Protein AF-A0A1Y0CZN3-F1 (afdb_monomer)

Structure (mmCIF, N/CA/C/O backbone):
data_AF-A0A1Y0CZN3-F1
#
_entry.id   AF-A0A1Y0CZN3-F1
#
loop_
_atom_site.group_PDB
_atom_site.id
_atom_site.type_symbol
_atom_site.label_atom_id
_atom_site.label_alt_id
_atom_site.label_comp_id
_atom_site.label_asym_id
_atom_site.label_entity_id
_atom_site.label_seq_id
_atom_site.pdbx_PDB_ins_code
_atom_site.Cartn_x
_atom_site.Cartn_y
_atom_site.Cartn_z
_atom_site.occupancy
_atom_site.B_iso_or_equiv
_atom_site.auth_seq_id
_atom_site.auth_comp_id
_atom_site.auth_asym_id
_atom_site.auth_atom_id
_atom_site.pdbx_PDB_model_num
ATOM 1 N N . MET A 1 1 ? -0.300 17.053 23.647 1.00 37.19 1 MET A N 1
ATOM 2 C CA . MET A 1 1 ? 0.618 16.467 22.647 1.00 37.19 1 MET A CA 1
ATOM 3 C C . MET A 1 1 ? 0.276 17.091 21.303 1.00 37.19 1 MET A C 1
ATOM 5 O O . MET A 1 1 ? -0.882 17.033 20.918 1.00 37.19 1 MET A O 1
ATOM 9 N N . LYS A 1 2 ? 1.202 17.820 20.667 1.00 38.09 2 LYS A N 1
ATOM 10 C CA . LYS A 1 2 ? 0.928 18.496 19.387 1.00 38.09 2 LYS A CA 1
ATOM 11 C C . LYS A 1 2 ? 0.913 17.440 18.279 1.00 38.09 2 LYS A C 1
ATOM 13 O O . LYS A 1 2 ? 1.931 16.788 18.073 1.00 38.09 2 LYS A O 1
ATOM 18 N N . HIS A 1 3 ? -0.219 17.276 17.595 1.00 47.44 3 HIS A N 1
ATOM 19 C CA . HIS A 1 3 ? -0.296 16.528 16.341 1.00 47.44 3 HIS A CA 1
ATOM 20 C C . HIS A 1 3 ? 0.564 17.264 15.311 1.00 47.44 3 HIS A C 1
ATOM 22 O O . HIS A 1 3 ? 0.153 18.278 14.754 1.00 47.44 3 HIS A O 1
ATOM 28 N N . ILE A 1 4 ? 1.803 16.813 15.124 1.00 42.62 4 ILE A N 1
ATOM 29 C CA . ILE A 1 4 ? 2.621 17.248 13.997 1.00 42.62 4 ILE A CA 1
ATOM 30 C C . ILE A 1 4 ? 2.077 16.480 12.798 1.00 42.62 4 ILE A C 1
ATOM 32 O O . ILE A 1 4 ? 2.466 15.338 12.560 1.00 42.62 4 ILE A O 1
ATOM 36 N N . THR A 1 5 ? 1.144 17.083 12.068 1.00 52.47 5 THR A N 1
ATOM 37 C CA . THR A 1 5 ? 0.770 16.611 10.736 1.00 52.47 5 THR A CA 1
ATOM 38 C C . THR A 1 5 ? 1.981 16.871 9.841 1.00 52.47 5 THR A C 1
ATOM 40 O O . THR A 1 5 ? 2.176 17.972 9.335 1.00 52.47 5 THR A O 1
ATOM 43 N N . ARG A 1 6 ? 2.889 15.893 9.760 1.00 56.84 6 ARG A N 1
ATOM 44 C CA . ARG A 1 6 ? 4.031 15.914 8.843 1.00 56.84 6 ARG A CA 1
ATOM 45 C C . ARG A 1 6 ? 3.461 15.808 7.433 1.00 56.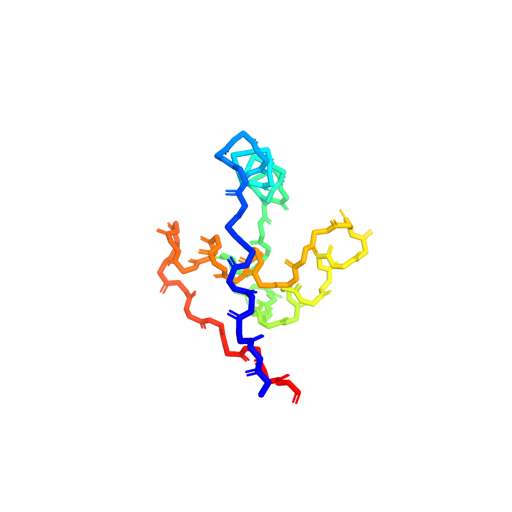84 6 ARG A C 1
ATOM 47 O O . ARG A 1 6 ? 3.121 14.718 6.987 1.00 56.84 6 ARG A O 1
ATOM 54 N N . THR A 1 7 ? 3.295 16.941 6.763 1.00 64.19 7 THR A N 1
ATOM 55 C CA . THR A 1 7 ? 2.916 16.960 5.352 1.00 64.19 7 THR A CA 1
ATOM 56 C C . THR A 1 7 ? 4.086 16.386 4.554 1.00 64.19 7 THR A C 1
ATOM 58 O O . THR A 1 7 ? 5.201 16.904 4.641 1.00 64.19 7 THR A O 1
ATOM 61 N N . LEU A 1 8 ? 3.863 15.274 3.848 1.00 70.50 8 LEU A N 1
ATOM 62 C CA . LEU A 1 8 ? 4.823 14.760 2.872 1.00 70.50 8 LEU A CA 1
ATOM 63 C C . LEU A 1 8 ? 5.012 15.806 1.762 1.00 70.50 8 LEU A C 1
ATOM 65 O O . LEU A 1 8 ? 4.060 16.495 1.408 1.00 70.50 8 LEU A O 1
ATOM 69 N N . SER A 1 9 ? 6.223 15.914 1.213 1.00 84.38 9 SER A N 1
ATOM 70 C CA . SER A 1 9 ? 6.434 16.668 -0.030 1.00 84.38 9 SER A CA 1
ATOM 71 C C . SER A 1 9 ? 5.745 15.953 -1.196 1.00 84.38 9 SER A C 1
ATOM 73 O O . SER A 1 9 ? 5.762 14.719 -1.233 1.00 84.38 9 SER A O 1
ATOM 75 N N . ASP A 1 10 ? 5.217 16.713 -2.157 1.00 86.31 10 ASP A N 1
ATOM 76 C CA . ASP A 1 10 ? 4.539 16.182 -3.347 1.00 86.31 10 ASP A CA 1
ATOM 77 C C . ASP A 1 10 ? 5.449 15.226 -4.141 1.00 86.31 10 ASP A C 1
ATOM 79 O O . ASP A 1 10 ? 5.020 14.13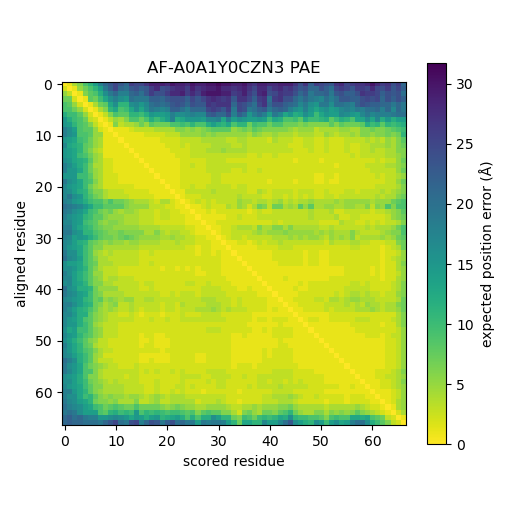0 -4.498 1.00 86.31 10 ASP A O 1
ATOM 83 N N . ASP A 1 11 ? 6.734 15.569 -4.312 1.00 89.00 11 ASP A N 1
ATOM 84 C CA . ASP A 1 11 ? 7.713 14.727 -5.022 1.00 89.00 11 ASP A CA 1
ATOM 85 C C . ASP A 1 11 ? 7.918 13.366 -4.339 1.00 89.00 11 ASP A C 1
ATOM 87 O O . ASP A 1 11 ? 7.994 12.321 -4.987 1.00 89.00 11 ASP A O 1
ATOM 91 N N . LEU A 1 12 ? 8.000 13.368 -3.004 1.00 89.12 12 LEU A N 1
ATOM 92 C CA . LEU A 1 12 ? 8.183 12.145 -2.223 1.00 89.12 12 LEU A CA 1
ATOM 93 C C . LEU A 1 12 ? 6.921 11.282 -2.272 1.00 89.12 12 LEU A C 1
ATOM 95 O O . LEU A 1 12 ? 7.012 10.061 -2.380 1.00 89.12 12 LEU A O 1
ATOM 99 N N . GLN A 1 13 ? 5.747 11.911 -2.211 1.00 89.19 13 GLN A N 1
ATOM 100 C CA . GLN A 1 13 ? 4.479 11.206 -2.312 1.00 89.19 13 GLN A CA 1
ATOM 101 C C . GLN A 1 13 ? 4.326 10.558 -3.691 1.00 89.19 13 GLN A C 1
ATOM 103 O O . GLN A 1 13 ? 4.009 9.374 -3.773 1.00 89.19 13 GLN A O 1
ATOM 108 N N . GLN A 1 14 ? 4.618 11.300 -4.762 1.00 91.50 14 GLN A N 1
ATOM 109 C CA . GLN A 1 14 ? 4.582 10.783 -6.125 1.00 91.50 14 GLN A CA 1
ATOM 110 C C . GLN A 1 14 ? 5.555 9.612 -6.304 1.00 91.50 14 GLN A C 1
ATOM 112 O O . GLN A 1 14 ? 5.197 8.610 -6.918 1.00 91.50 14 GLN A O 1
ATOM 117 N N . HIS A 1 15 ? 6.763 9.700 -5.739 1.00 93.69 15 HIS A N 1
ATOM 118 C CA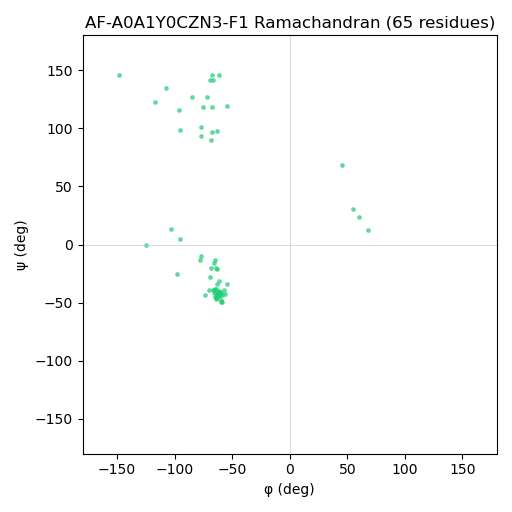 . HIS A 1 15 ? 7.718 8.595 -5.779 1.00 93.69 15 HIS A CA 1
ATOM 119 C C . HIS A 1 15 ? 7.161 7.331 -5.106 1.00 93.69 15 HIS A C 1
ATOM 121 O O . HIS A 1 15 ? 7.187 6.260 -5.706 1.00 93.69 15 HIS A O 1
ATOM 127 N N . ILE A 1 16 ? 6.588 7.457 -3.905 1.00 93.31 16 ILE A N 1
ATOM 128 C CA . ILE A 1 16 ? 5.971 6.327 -3.196 1.00 93.31 16 ILE A CA 1
ATOM 129 C C . ILE A 1 16 ? 4.813 5.729 -4.006 1.00 93.31 16 ILE A C 1
ATOM 131 O O . ILE A 1 16 ? 4.702 4.510 -4.102 1.00 93.31 16 ILE A O 1
ATOM 135 N N . GLU A 1 17 ? 3.956 6.555 -4.605 1.00 93.19 17 GLU A N 1
ATOM 136 C CA . GLU A 1 17 ? 2.828 6.076 -5.415 1.00 93.19 17 GLU A CA 1
ATOM 137 C C . GLU A 1 17 ? 3.289 5.308 -6.661 1.00 93.19 17 GLU A C 1
ATOM 139 O O . GLU A 1 17 ? 2.693 4.284 -7.002 1.00 93.19 17 GLU A O 1
ATOM 144 N N . VAL A 1 18 ? 4.368 5.757 -7.311 1.00 93.81 18 VAL A N 1
ATOM 145 C CA . VAL A 1 18 ? 4.986 5.042 -8.439 1.00 93.81 18 VAL A CA 1
ATOM 146 C C . VAL A 1 18 ? 5.527 3.687 -7.989 1.00 93.81 18 VAL A C 1
ATOM 148 O O . VAL A 1 18 ? 5.250 2.676 -8.640 1.00 93.81 18 VAL A O 1
ATOM 151 N N . GLU A 1 19 ? 6.238 3.644 -6.860 1.00 94.62 19 GLU A N 1
ATOM 152 C CA . GLU A 1 19 ? 6.740 2.390 -6.298 1.00 94.62 19 GLU A CA 1
ATOM 153 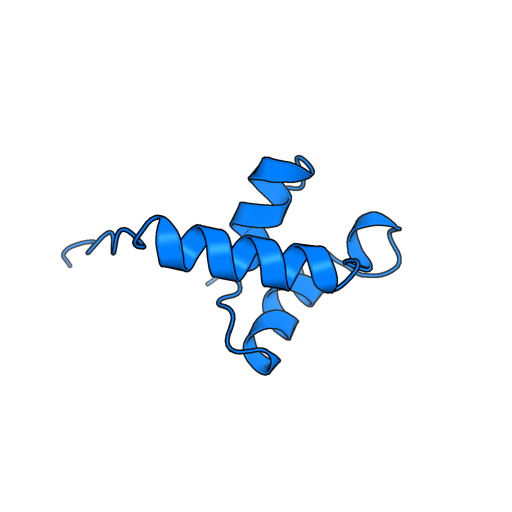C C . GLU A 1 19 ? 5.581 1.434 -5.998 1.00 94.62 19 GLU A C 1
ATOM 155 O O . GLU A 1 19 ? 5.592 0.304 -6.477 1.00 94.62 19 GLU A O 1
ATOM 160 N N . LEU A 1 20 ? 4.533 1.888 -5.303 1.00 94.31 20 LEU A N 1
ATOM 161 C CA . LEU A 1 20 ? 3.358 1.073 -4.972 1.00 94.31 20 LEU A CA 1
ATOM 162 C C . LEU A 1 20 ? 2.629 0.550 -6.219 1.00 94.31 20 LEU A C 1
ATOM 164 O O . LEU A 1 20 ? 2.230 -0.617 -6.246 1.00 94.31 20 LEU A O 1
ATOM 168 N N . ALA A 1 21 ? 2.488 1.373 -7.261 1.00 92.25 21 ALA A N 1
ATOM 169 C CA . ALA A 1 21 ? 1.878 0.965 -8.525 1.00 92.25 21 ALA A CA 1
ATOM 170 C C . ALA A 1 21 ? 2.686 -0.137 -9.233 1.00 92.25 21 ALA A C 1
ATOM 172 O O . ALA A 1 21 ? 2.101 -1.036 -9.842 1.00 92.25 21 ALA A O 1
ATOM 173 N N . SER A 1 22 ? 4.018 -0.112 -9.115 1.00 93.75 22 SER A N 1
ATOM 174 C CA . SER A 1 22 ? 4.903 -1.122 -9.712 1.00 93.75 22 SER A CA 1
ATOM 175 C C . SER A 1 22 ? 4.775 -2.511 -9.068 1.00 93.75 22 SER A C 1
ATOM 177 O O . SER A 1 22 ? 5.123 -3.514 -9.691 1.00 93.75 22 SER A O 1
ATOM 179 N N . LEU A 1 23 ? 4.246 -2.591 -7.840 1.00 91.00 23 LEU A N 1
ATOM 180 C CA . LEU A 1 23 ? 4.172 -3.839 -7.074 1.00 91.00 23 LEU A CA 1
ATOM 181 C C . LEU A 1 23 ? 3.054 -4.784 -7.516 1.00 91.00 23 LEU A C 1
ATOM 183 O O . LEU A 1 23 ? 3.027 -5.912 -7.027 1.00 91.00 23 LEU A O 1
ATOM 187 N N . ALA A 1 24 ? 2.140 -4.338 -8.386 1.00 88.25 24 ALA A N 1
ATOM 188 C CA . ALA A 1 24 ? 0.920 -5.069 -8.747 1.00 88.25 24 ALA A CA 1
ATOM 189 C C . ALA A 1 24 ? 0.216 -5.640 -7.491 1.00 88.25 24 ALA A C 1
ATOM 191 O O . ALA A 1 24 ? 0.233 -6.855 -7.266 1.00 88.25 24 ALA A O 1
ATOM 192 N N . PRO A 1 25 ? -0.344 -4.767 -6.628 1.00 87.12 25 PRO A N 1
ATOM 193 C CA . PRO A 1 25 ? -0.766 -5.134 -5.280 1.00 87.12 25 PRO A CA 1
ATOM 194 C C . PRO A 1 25 ? -1.735 -6.332 -5.301 1.00 87.12 25 PRO A C 1
ATOM 196 O O . PRO A 1 25 ? -2.824 -6.208 -5.859 1.00 87.12 25 PRO A O 1
ATOM 199 N N . PRO A 1 26 ? -1.413 -7.481 -4.673 1.00 92.00 26 PRO A N 1
ATOM 200 C CA . PRO A 1 26 ? -2.269 -8.675 -4.705 1.00 92.00 26 PRO A CA 1
ATOM 201 C C . PRO A 1 26 ? -3.629 -8.473 -4.014 1.00 92.00 26 PRO A C 1
ATOM 203 O O . PRO A 1 26 ? -4.537 -9.282 -4.202 1.00 92.00 26 PRO A O 1
ATOM 206 N N . VAL A 1 27 ? -3.781 -7.383 -3.254 1.00 93.81 27 VAL A N 1
ATOM 207 C CA . VAL A 1 27 ? -5.064 -6.902 -2.723 1.00 93.81 27 VAL A CA 1
ATOM 208 C C . VAL A 1 27 ? -6.062 -6.542 -3.831 1.00 93.81 27 VAL A C 1
ATOM 210 O O . VAL A 1 27 ? -7.257 -6.752 -3.648 1.00 93.81 27 VAL A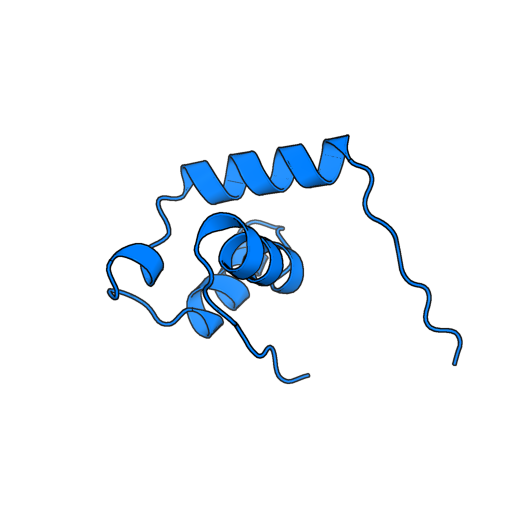 O 1
ATOM 213 N N . LEU A 1 28 ? -5.603 -6.080 -5.002 1.00 93.00 28 LEU A N 1
ATOM 214 C CA . LEU A 1 28 ? -6.489 -5.718 -6.119 1.00 93.00 28 LEU A CA 1
ATOM 215 C C . LEU A 1 28 ? -7.162 -6.940 -6.755 1.00 93.00 28 LEU A C 1
ATOM 217 O O . LEU A 1 28 ? -8.280 -6.838 -7.248 1.00 93.00 28 LEU A O 1
ATOM 221 N N . ASP A 1 29 ? -6.507 -8.101 -6.687 1.00 92.56 29 ASP A N 1
ATOM 222 C CA . ASP A 1 29 ? -7.041 -9.374 -7.183 1.00 92.56 29 ASP A CA 1
ATOM 223 C C . ASP A 1 29 ? -7.719 -10.203 -6.073 1.00 92.56 29 ASP A C 1
ATOM 225 O O . ASP A 1 29 ? -8.069 -11.363 -6.290 1.00 92.56 29 ASP A O 1
ATOM 229 N N . GLY A 1 30 ? -7.830 -9.665 -4.850 1.00 91.19 30 GLY A N 1
ATOM 230 C CA . GLY A 1 30 ? -8.380 -10.374 -3.688 1.00 91.19 30 GLY A CA 1
ATOM 231 C C . GLY A 1 30 ? -7.520 -11.536 -3.174 1.00 91.19 30 GLY A C 1
ATOM 232 O O . GLY A 1 30 ? -7.981 -12.332 -2.359 1.00 91.19 30 GLY A O 1
ATOM 233 N N . ARG A 1 31 ? -6.266 -11.654 -3.631 1.00 93.81 31 ARG A N 1
ATOM 234 C CA . ARG A 1 31 ? -5.332 -12.717 -3.212 1.00 93.81 31 ARG A CA 1
ATOM 235 C C . ARG A 1 31 ? -4.705 -12.458 -1.844 1.00 93.81 31 ARG A C 1
ATOM 237 O O . ARG A 1 31 ? -4.083 -13.357 -1.285 1.00 93.81 31 ARG A O 1
ATOM 244 N N . MET A 1 32 ? -4.831 -11.238 -1.329 1.00 94.62 32 MET A N 1
ATOM 245 C CA . MET A 1 32 ? -4.267 -10.834 -0.050 1.00 94.62 32 MET A CA 1
ATOM 246 C C . MET A 1 32 ? -5.135 -9.778 0.626 1.00 94.62 32 MET A C 1
ATOM 248 O O . MET A 1 32 ? -5.721 -8.932 -0.048 1.00 94.62 32 MET A O 1
ATOM 252 N N . ASP A 1 33 ? -5.192 -9.821 1.954 1.00 95.19 33 ASP A N 1
ATOM 253 C CA . ASP A 1 33 ? -5.879 -8.805 2.744 1.00 95.19 33 ASP A CA 1
ATOM 254 C C . ASP A 1 33 ? -5.169 -7.441 2.642 1.00 95.19 33 ASP A C 1
ATOM 256 O O . ASP A 1 33 ? -3.936 -7.362 2.605 1.00 95.19 33 ASP A O 1
ATOM 260 N N . ALA A 1 34 ? -5.953 -6.361 2.587 1.00 94.69 34 ALA A N 1
ATOM 261 C CA . ALA A 1 34 ? -5.438 -5.008 2.406 1.00 94.69 34 ALA A CA 1
ATOM 262 C C . ALA A 1 34 ? -4.576 -4.540 3.589 1.00 94.69 34 ALA A C 1
ATOM 264 O O . ALA A 1 34 ? -3.549 -3.898 3.374 1.00 94.69 34 ALA A O 1
ATOM 265 N N . LEU A 1 35 ? -4.955 -4.892 4.825 1.00 95.56 35 LEU A N 1
ATOM 266 C CA . LEU A 1 35 ? -4.183 -4.567 6.025 1.00 95.56 35 LEU A CA 1
ATOM 267 C C . LEU A 1 35 ? -2.834 -5.283 5.999 1.00 95.56 35 LEU A C 1
ATOM 269 O O . LEU A 1 35 ? -1.807 -4.653 6.249 1.00 95.56 35 LEU A O 1
ATOM 273 N N . LEU A 1 36 ? -2.834 -6.571 5.645 1.00 95.44 36 LEU A N 1
ATOM 274 C CA . LEU A 1 36 ? -1.607 -7.359 5.545 1.00 95.44 36 LEU A CA 1
ATOM 275 C C . LEU A 1 36 ? -0.659 -6.786 4.482 1.00 95.44 36 LEU A C 1
ATOM 277 O O . LEU A 1 36 ? 0.524 -6.598 4.750 1.00 95.44 36 LEU A O 1
ATOM 281 N N . TRP A 1 37 ? -1.180 -6.417 3.306 1.00 95.44 37 TRP A N 1
ATOM 282 C CA . TRP A 1 37 ? -0.365 -5.781 2.266 1.00 95.44 37 TRP A CA 1
ATOM 283 C C . TRP A 1 37 ? 0.223 -4.445 2.712 1.00 95.44 37 TRP A C 1
ATOM 285 O O . TRP A 1 37 ? 1.402 -4.194 2.474 1.00 95.44 37 TRP A O 1
ATOM 295 N N . CYS A 1 38 ? -0.562 -3.605 3.391 1.00 95.50 38 CYS A N 1
ATOM 296 C CA . CYS A 1 38 ? -0.055 -2.351 3.939 1.00 95.50 38 CYS A CA 1
ATOM 297 C C . CYS A 1 38 ? 1.053 -2.583 4.976 1.00 95.50 38 CYS A C 1
ATOM 299 O O . CYS A 1 38 ? 2.039 -1.851 4.972 1.00 95.50 38 CYS A O 1
ATOM 301 N N . GLN A 1 39 ? 0.933 -3.594 5.840 1.00 94.94 39 GLN A N 1
ATOM 302 C CA . GLN A 1 39 ? 1.966 -3.924 6.828 1.00 94.94 39 GLN A CA 1
ATOM 303 C C . GLN A 1 39 ? 3.261 -4.425 6.170 1.00 94.94 39 GLN A C 1
ATOM 305 O O . GLN A 1 39 ? 4.351 -4.007 6.568 1.00 94.94 39 GLN A O 1
ATOM 310 N N . ASP A 1 40 ? 3.156 -5.228 5.110 1.00 95.06 40 ASP A N 1
ATOM 311 C CA . ASP A 1 40 ? 4.311 -5.739 4.363 1.00 95.06 40 ASP A CA 1
ATOM 312 C C . ASP A 1 40 ? 5.135 -4.633 3.682 1.00 95.06 40 ASP A C 1
ATOM 314 O O . ASP A 1 40 ? 6.320 -4.821 3.391 1.00 95.06 40 ASP A O 1
ATOM 318 N N . MET A 1 41 ? 4.552 -3.450 3.454 1.00 94.38 41 MET A N 1
ATOM 319 C CA . MET A 1 41 ? 5.266 -2.321 2.846 1.00 94.38 41 MET A CA 1
ATOM 320 C C . MET A 1 41 ? 6.425 -1.802 3.706 1.00 94.38 41 MET A C 1
ATOM 322 O O . MET A 1 41 ? 7.371 -1.228 3.158 1.00 94.38 41 MET A O 1
ATOM 326 N N . ILE A 1 42 ? 6.434 -2.098 5.012 1.00 92.56 42 ILE A N 1
ATOM 327 C CA . ILE A 1 42 ? 7.556 -1.781 5.909 1.00 92.56 42 ILE A CA 1
ATOM 328 C C . ILE A 1 42 ? 8.854 -2.424 5.403 1.00 92.56 42 ILE A C 1
ATOM 330 O O . ILE A 1 42 ? 9.903 -1.778 5.413 1.00 92.56 42 ILE A O 1
ATOM 334 N N . PHE A 1 43 ? 8.794 -3.657 4.883 1.00 92.31 43 PHE A N 1
ATOM 335 C CA . PHE A 1 43 ? 9.960 -4.347 4.314 1.00 92.31 43 PHE A CA 1
ATOM 336 C C . PHE A 1 43 ? 10.496 -3.677 3.040 1.00 92.31 43 PHE A C 1
ATOM 338 O O . PHE A 1 43 ? 11.626 -3.939 2.633 1.00 92.31 43 PHE A O 1
ATOM 345 N N . ARG A 1 44 ? 9.699 -2.802 2.420 1.00 89.75 44 ARG A N 1
ATOM 346 C CA . ARG A 1 44 ? 10.056 -1.988 1.251 1.00 89.75 44 ARG A CA 1
ATOM 347 C C . ARG A 1 44 ? 10.350 -0.532 1.615 1.00 89.75 44 ARG A C 1
ATOM 349 O O . ARG A 1 44 ? 10.414 0.309 0.726 1.00 89.75 44 ARG A O 1
ATOM 356 N N . CYS A 1 45 ? 10.523 -0.228 2.903 1.00 92.25 45 C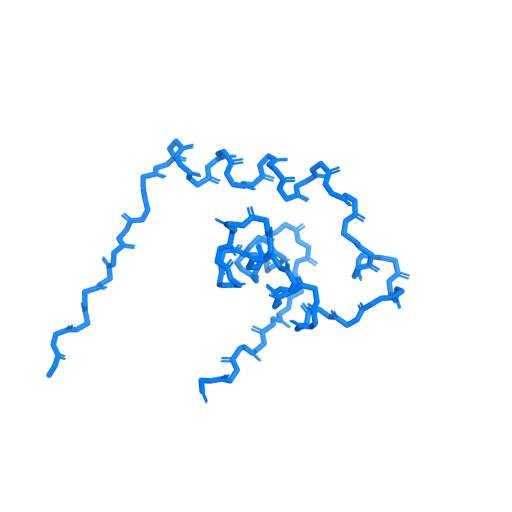YS A N 1
ATOM 357 C CA . CYS A 1 45 ? 10.751 1.125 3.415 1.00 92.25 45 CYS A CA 1
ATOM 358 C C . CYS A 1 45 ? 9.615 2.118 3.100 1.00 92.25 45 CYS A C 1
ATOM 360 O O . CYS A 1 45 ? 9.837 3.329 3.104 1.00 92.25 45 CYS A O 1
ATOM 362 N N . ILE A 1 46 ? 8.398 1.626 2.861 1.00 92.31 46 ILE A N 1
ATOM 363 C CA . ILE A 1 46 ? 7.201 2.447 2.665 1.00 92.31 46 ILE A CA 1
ATOM 364 C C . ILE A 1 46 ? 6.327 2.311 3.913 1.00 92.31 46 ILE A C 1
ATOM 366 O O . ILE A 1 46 ? 6.118 1.210 4.423 1.00 92.31 46 ILE A O 1
ATOM 370 N N . SER A 1 47 ? 5.814 3.429 4.430 1.00 92.56 47 SER A N 1
ATOM 371 C CA . SER A 1 47 ? 4.960 3.377 5.618 1.00 92.56 47 SER A CA 1
ATOM 372 C C . SER A 1 47 ? 3.609 2.713 5.287 1.00 92.56 47 SER A C 1
ATOM 374 O O . SER A 1 47 ? 3.054 2.976 4.210 1.00 92.56 47 SER A O 1
ATOM 376 N N . PRO A 1 48 ? 3.039 1.887 6.187 1.00 94.62 48 PRO A N 1
ATOM 377 C CA . PRO A 1 48 ? 1.719 1.288 5.981 1.00 94.62 48 PRO A CA 1
ATOM 378 C C . PRO A 1 48 ? 0.629 2.320 5.698 1.00 94.62 48 PRO A C 1
ATOM 380 O O . PRO A 1 48 ? -0.276 2.069 4.907 1.00 94.62 48 PRO A O 1
ATOM 383 N N . GLU A 1 49 ? 0.729 3.504 6.300 1.00 93.06 49 GLU A N 1
ATOM 384 C CA . GLU A 1 49 ? -0.202 4.612 6.099 1.00 93.06 49 GLU A CA 1
ATOM 385 C C . GLU A 1 49 ? -0.136 5.153 4.671 1.00 93.06 49 GLU A C 1
ATOM 387 O O . GLU A 1 49 ? -1.176 5.463 4.093 1.00 93.06 49 GLU A O 1
ATOM 392 N N . CYS A 1 50 ? 1.059 5.235 4.076 1.00 93.56 50 CYS A N 1
ATOM 393 C CA . CYS A 1 50 ? 1.208 5.647 2.680 1.00 93.56 50 CYS A CA 1
ATOM 394 C C . CYS A 1 50 ? 0.570 4.618 1.739 1.00 93.56 50 CYS A C 1
ATOM 396 O O . CYS A 1 50 ? -0.146 4.986 0.809 1.00 93.56 50 CYS A O 1
ATOM 398 N N . ALA A 1 51 ? 0.772 3.329 2.021 1.00 94.75 51 ALA A N 1
ATOM 399 C CA . ALA A 1 51 ? 0.159 2.240 1.270 1.00 94.75 51 ALA A CA 1
ATOM 400 C C . ALA A 1 51 ? -1.377 2.254 1.383 1.00 94.75 51 ALA A C 1
ATOM 402 O O . ALA A 1 51 ? -2.080 2.148 0.378 1.00 94.75 51 ALA A O 1
ATOM 403 N N . ALA A 1 52 ? -1.905 2.454 2.593 1.00 95.25 52 ALA A N 1
ATOM 404 C CA . ALA A 1 52 ? -3.338 2.573 2.849 1.00 95.25 52 ALA A CA 1
ATOM 405 C C . ALA A 1 52 ? -3.945 3.810 2.165 1.00 95.25 52 ALA A C 1
ATOM 407 O O . ALA A 1 52 ? -5.017 3.730 1.563 1.00 95.25 52 ALA A O 1
ATOM 408 N N . ALA A 1 53 ? -3.251 4.950 2.209 1.00 93.88 53 ALA A N 1
ATOM 409 C CA . ALA A 1 53 ? -3.675 6.170 1.532 1.00 93.88 53 ALA A CA 1
ATOM 410 C C . ALA A 1 53 ? -3.723 5.989 0.007 1.00 93.88 53 ALA A C 1
ATOM 412 O O . ALA A 1 53 ? -4.686 6.426 -0.626 1.00 93.88 53 ALA A O 1
ATOM 413 N N . TYR A 1 54 ? -2.733 5.301 -0.572 1.00 95.00 54 TYR A N 1
ATOM 414 C CA . TYR A 1 54 ? -2.718 4.941 -1.990 1.00 95.00 54 TYR A CA 1
ATOM 415 C C . TYR A 1 54 ? -3.925 4.069 -2.367 1.00 95.00 54 TYR A C 1
ATOM 417 O O . TYR A 1 54 ? -4.649 4.396 -3.310 1.00 95.00 54 TYR A O 1
ATOM 425 N N . LEU A 1 55 ? -4.196 3.006 -1.600 1.00 95.44 55 LEU A N 1
ATOM 426 C CA . LEU A 1 55 ? -5.348 2.126 -1.828 1.00 95.44 55 LEU A CA 1
ATOM 427 C C . LEU A 1 55 ? -6.679 2.879 -1.757 1.00 95.44 55 LEU A C 1
ATOM 429 O O . LEU A 1 55 ? -7.531 2.713 -2.633 1.00 95.44 55 LEU A O 1
ATOM 433 N N . LYS A 1 56 ? -6.838 3.765 -0.770 1.00 95.44 56 LYS A N 1
ATOM 434 C CA . LYS A 1 56 ? -8.037 4.597 -0.641 1.00 95.44 56 LYS A CA 1
ATOM 435 C C . LYS A 1 56 ? -8.198 5.551 -1.824 1.00 95.44 56 LYS A C 1
ATOM 437 O O . LYS A 1 56 ? -9.297 5.681 -2.352 1.00 95.44 56 LYS A O 1
ATOM 442 N N . ARG A 1 57 ? -7.121 6.212 -2.256 1.00 93.69 57 ARG A N 1
ATOM 443 C CA . ARG A 1 57 ? -7.170 7.235 -3.312 1.00 93.69 57 ARG A CA 1
ATOM 444 C C . ARG A 1 57 ? -7.378 6.654 -4.710 1.00 93.69 57 ARG A C 1
ATOM 446 O O . ARG A 1 57 ? -8.153 7.216 -5.475 1.00 93.69 57 ARG A O 1
ATOM 453 N N . HIS A 1 58 ? -6.679 5.572 -5.047 1.00 94.50 58 HIS A N 1
ATOM 454 C CA . HIS A 1 58 ? -6.653 5.043 -6.416 1.00 94.50 58 HIS A CA 1
ATOM 455 C C . HIS A 1 58 ? -7.614 3.878 -6.638 1.00 94.50 58 HIS A C 1
ATOM 457 O O . HIS A 1 58 ? -8.059 3.674 -7.764 1.00 94.50 58 HIS A O 1
ATOM 463 N N . HIS A 1 59 ? -7.954 3.143 -5.578 1.00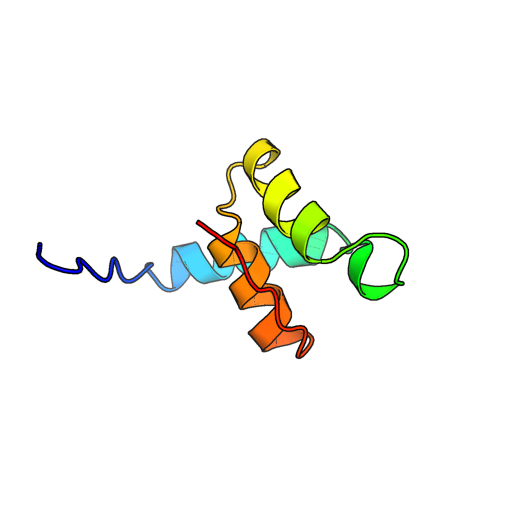 94.25 59 HIS A N 1
ATOM 464 C CA . HIS A 1 59 ? -8.738 1.907 -5.673 1.00 94.25 59 HIS A CA 1
ATOM 465 C C . HIS A 1 59 ? -9.998 1.920 -4.797 1.00 94.25 59 HIS A C 1
ATOM 467 O O . HIS A 1 59 ? -10.757 0.957 -4.813 1.00 94.25 59 HIS A O 1
ATOM 473 N N . AS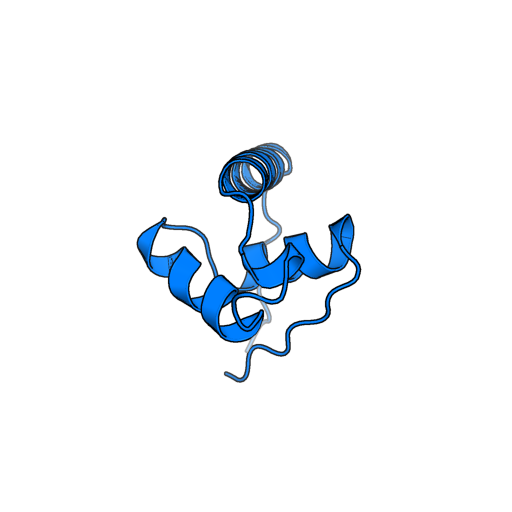N A 1 60 ? -10.250 3.007 -4.054 1.00 94.88 60 ASN A N 1
ATOM 474 C CA . ASN A 1 60 ? -11.376 3.156 -3.122 1.00 94.88 60 ASN A CA 1
ATOM 475 C C . ASN A 1 60 ? -11.460 2.030 -2.066 1.00 94.88 60 ASN A C 1
ATOM 477 O O . ASN A 1 60 ? -12.543 1.670 -1.607 1.00 94.88 60 ASN A O 1
ATOM 481 N N . ILE A 1 61 ? -10.308 1.467 -1.687 1.00 94.69 61 ILE A N 1
ATOM 482 C CA . ILE A 1 61 ? -10.192 0.432 -0.654 1.00 94.69 61 ILE A CA 1
ATOM 483 C C . ILE A 1 61 ? -9.834 1.116 0.666 1.00 94.69 61 ILE A C 1
ATOM 485 O O . ILE A 1 61 ? -8.762 1.709 0.798 1.00 94.69 61 ILE A O 1
ATOM 489 N N . GLU A 1 62 ? -10.727 1.040 1.651 1.00 94.38 62 GLU A N 1
ATOM 490 C CA . GLU A 1 62 ? -10.460 1.564 2.990 1.00 94.38 62 GLU A CA 1
ATOM 491 C C . GLU A 1 62 ? -9.719 0.536 3.847 1.00 94.38 62 GLU A C 1
ATOM 493 O O . GLU A 1 62 ? -10.168 -0.596 4.017 1.00 94.38 62 GLU A O 1
ATOM 498 N N . VAL A 1 63 ? -8.591 0.954 4.423 1.00 93.69 63 VAL A N 1
ATOM 499 C CA . VAL A 1 63 ? -7.791 0.138 5.341 1.00 93.69 63 VAL A CA 1
ATOM 500 C C . VAL A 1 63 ? -7.777 0.815 6.703 1.00 93.69 63 VAL A C 1
ATOM 502 O O . VAL A 1 63 ? -7.362 1.967 6.828 1.00 93.69 63 VAL A O 1
ATOM 505 N N . THR A 1 64 ? -8.228 0.098 7.731 1.00 89.44 64 THR A N 1
ATOM 506 C CA . THR A 1 64 ? -8.168 0.575 9.117 1.00 89.44 64 THR A CA 1
ATOM 507 C C . THR A 1 64 ? -6.911 0.018 9.770 1.00 89.44 64 THR A C 1
ATOM 509 O O . THR A 1 64 ? -6.882 -1.132 10.200 1.00 89.44 64 THR A O 1
ATOM 512 N N . LEU A 1 65 ? -5.860 0.835 9.825 1.00 80.75 65 LEU A N 1
ATOM 513 C CA . LEU A 1 65 ? -4.640 0.523 10.564 1.00 80.75 65 LEU A CA 1
ATOM 514 C C . LEU A 1 65 ? -4.922 0.765 12.055 1.00 80.75 65 LEU A C 1
ATOM 516 O O . LEU A 1 65 ? -4.982 1.910 12.500 1.00 80.75 65 LEU A O 1
ATOM 520 N N . THR A 1 66 ? -5.178 -0.292 12.825 1.00 73.94 66 THR A N 1
ATOM 521 C CA . THR A 1 66 ? -5.269 -0.183 14.288 1.00 73.94 66 THR A CA 1
ATOM 522 C C . THR A 1 66 ? -3.874 0.048 14.864 1.00 73.94 66 THR A C 1
ATOM 524 O O . THR A 1 66 ? -2.959 -0.713 14.548 1.00 73.94 66 THR A O 1
ATOM 527 N N . ALA A 1 67 ? -3.732 1.105 15.666 1.00 54.84 67 ALA A N 1
ATOM 528 C CA . ALA A 1 67 ? -2.510 1.444 16.397 1.00 54.84 67 ALA A CA 1
ATOM 529 C C . ALA A 1 67 ? -2.221 0.473 17.551 1.00 54.84 67 ALA A C 1
ATOM 531 O O . ALA A 1 67 ? -3.198 -0.085 18.105 1.00 54.84 67 ALA A O 1
#

Solvent-accessible surface area (backbone atoms only — not comparable to full-atom values): 4203 Å² total; per-residue (Å²): 132,83,83,76,80,76,77,75,53,69,70,60,50,52,51,51,53,52,54,57,62,72,63,64,58,49,46,82,76,68,78,38,58,61,61,59,55,19,58,56,29,52,86,71,78,37,56,37,66,60,47,33,50,47,36,36,73,78,68,69,41,85,57,86,82,82,129

Secondary structure (DSSP, 8-state):
------PPPHHHHHHHHHHHHHT--TTTTTSS-HHHHHHHGGGGT--HHHHHHHHHHHH--------

Radius of gyrati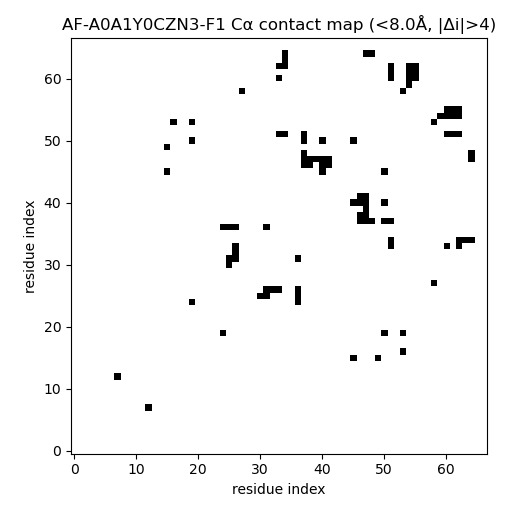on: 12.16 Å; Cα contacts (8 Å, |Δi|>4): 52; chains: 1; bounding box: 22×31×32 Å

Mean predicted aligned error: 5.88 Å

pLDDT: mean 86.91, std 14.9, range [37.19, 95.56]

Foldseek 3Di:
DDPPPPDDDPVVLVVLLVVLVVVVQVVVVVNDDLQVSLVCCVVVVDHSVSSQVSCCPPVVDHDDDDD

Sequence (67 aa):
MKHITRTLSDDLQQHIEVELASLAPPVLDGRMDALLWCQDMIFRCISPECAAAYLKRHHNIEVTLTA

Organism: NCBI:txid1903694